Protein AF-A0A6L5WLQ7-F1 (afdb_monomer_lite)

Secondary structure (DSSP, 8-state):
---EEE--SS--EEEE-TT--EEEEE---TTS----EEEE-SS--GGGEEEEEETTEEEEEETTSS-EEEETTTTSSS---SEEE-TTS-EEEHHHHHHHHHHHHS---EEE--TT--EE-TTS--SEEE--TTS--EEE--BS--EEE--SS--EEE--BS---

Radius of gyration: 18.04 Å; chains: 1; bounding box: 44×26×52 Å

Foldseek 3Di:
DAEEAEPDDAAEEAEDEPLPFHYEYEYDYPPLPHAYEYEYQYQDFPQQWAWADDPQWIWIAGPVRGYIYIYPNCNDPHPRHQWYAYNVGDIQGSVNSVLRNVQRVDPADADEDDQVAQEEDPDRHHQEYAYHQPHAHEYELAEEEHEYHYHPDNYHYHDHGYNYD

Sequence (165 aa):
GNDILQGNLGSDTYKFDDNFGKDTIIETNPNNNDKNIIKFTNNTKLSDLTFTQTNSDLIINHKNYQNTITIKDFYTNENKISYLEFSDGSKLNNTDLKDLAFMQNNKSILHYANSNEPNLNENLKSTFFMADIDTPSNISGAMLNDSLIGSDKNDSIWGGYGNDI

Structure (mmCIF, N/CA/C/O backbone):
data_AF-A0A6L5WLQ7-F1
#
_entry.id   AF-A0A6L5WLQ7-F1
#
loop_
_atom_site.group_PDB
_atom_site.id
_atom_site.type_symbol
_atom_site.label_atom_id
_atom_site.label_alt_id
_atom_site.label_comp_id
_atom_site.label_asym_id
_atom_site.label_entity_id
_atom_site.label_seq_id
_atom_site.pdbx_PDB_ins_code
_atom_site.Cartn_x
_atom_site.Cartn_y
_atom_site.Cartn_z
_atom_site.occupancy
_atom_site.B_iso_or_equiv
_atom_site.auth_seq_id
_atom_site.auth_comp_id
_atom_site.auth_asym_id
_atom_site.auth_atom_id
_atom_site.pdbx_PDB_model_num
ATOM 1 N N . GLY A 1 1 ? -18.780 7.653 9.164 1.00 88.38 1 GLY A N 1
ATOM 2 C CA . GLY A 1 1 ? -19.101 8.944 9.791 1.00 88.38 1 GLY A CA 1
ATOM 3 C C . GLY A 1 1 ? -17.817 9.721 9.810 1.00 88.38 1 GLY A C 1
ATOM 4 O O . GLY A 1 1 ? -17.208 9.812 8.767 1.00 88.38 1 GLY A O 1
ATOM 5 N N . ASN A 1 2 ? -17.390 10.269 10.941 1.00 96.25 2 ASN A N 1
ATOM 6 C CA . ASN A 1 2 ? -15.960 10.479 11.178 1.00 96.25 2 ASN A CA 1
ATOM 7 C C . ASN A 1 2 ? -15.689 9.761 12.493 1.00 96.25 2 ASN A C 1
ATOM 9 O O . ASN A 1 2 ? -16.092 10.256 13.550 1.00 96.25 2 ASN A O 1
ATOM 13 N N . ASP A 1 3 ? -15.109 8.576 12.413 1.00 97.62 3 ASP A N 1
ATOM 14 C CA . ASP A 1 3 ? -15.137 7.602 13.494 1.00 97.62 3 ASP A CA 1
ATOM 15 C C . ASP A 1 3 ? -13.726 7.302 14.024 1.00 97.62 3 ASP A C 1
ATOM 17 O O . ASP A 1 3 ? -12.721 7.420 13.320 1.00 97.62 3 ASP A O 1
ATOM 21 N N . ILE A 1 4 ? -13.637 6.912 15.299 1.00 97.38 4 ILE A N 1
ATOM 22 C CA . ILE A 1 4 ? -12.408 6.374 15.898 1.00 97.38 4 ILE A CA 1
ATOM 23 C C . ILE A 1 4 ? -12.617 4.876 16.092 1.00 97.38 4 ILE A C 1
ATOM 25 O O . ILE A 1 4 ? -13.515 4.461 16.824 1.00 97.38 4 ILE A O 1
ATOM 29 N N . LEU A 1 5 ? -11.783 4.071 15.441 1.00 96.75 5 LEU A N 1
ATOM 30 C CA . LEU A 1 5 ? -11.842 2.616 15.449 1.00 96.75 5 LEU A CA 1
ATOM 31 C C . LEU A 1 5 ? -10.663 2.074 16.266 1.00 96.75 5 LEU A C 1
ATOM 33 O O . LEU A 1 5 ? -9.505 2.324 15.934 1.00 96.75 5 LEU A O 1
ATOM 37 N N . GLN A 1 6 ? -10.962 1.349 17.344 1.00 94.31 6 GLN A N 1
ATOM 38 C CA . GLN A 1 6 ? -9.977 0.749 18.249 1.00 94.31 6 GLN A CA 1
ATOM 39 C C . GLN A 1 6 ? -10.129 -0.774 18.243 1.00 94.31 6 GLN A C 1
ATOM 41 O O . GLN A 1 6 ? -11.149 -1.272 18.721 1.00 94.31 6 GLN A O 1
ATOM 46 N N . GLY A 1 7 ? -9.136 -1.492 17.712 1.00 85.50 7 GLY A N 1
ATOM 47 C CA . GLY A 1 7 ? -9.131 -2.963 17.635 1.00 85.50 7 GLY A CA 1
ATOM 48 C C . GLY A 1 7 ? -8.958 -3.630 18.997 1.00 85.50 7 GLY A C 1
ATOM 49 O O . GLY A 1 7 ? -9.714 -4.519 19.379 1.00 85.50 7 GLY A O 1
ATOM 50 N N . ASN A 1 8 ? -8.100 -3.046 19.836 1.00 85.25 8 ASN A N 1
ATOM 51 C CA . ASN A 1 8 ? -7.702 -3.579 21.139 1.00 85.25 8 ASN A CA 1
ATOM 52 C C . ASN A 1 8 ? -6.845 -4.844 20.997 1.00 85.25 8 ASN A C 1
ATOM 54 O O . ASN A 1 8 ? -5.753 -4.764 20.456 1.00 85.25 8 ASN A O 1
ATOM 58 N N . LEU A 1 9 ? -7.253 -5.967 21.594 1.00 86.81 9 LEU A N 1
ATOM 59 C CA . LEU A 1 9 ? -6.477 -7.206 21.590 1.00 86.81 9 LEU A CA 1
ATOM 60 C C . LEU A 1 9 ? -7.079 -8.196 20.602 1.00 86.81 9 LEU A C 1
ATOM 62 O O . LEU A 1 9 ? -8.288 -8.433 20.630 1.00 86.81 9 LEU A O 1
ATOM 66 N N . GLY A 1 10 ? -6.214 -8.894 19.872 1.00 89.00 10 GLY A N 1
ATOM 67 C CA . GLY A 1 10 ? -6.619 -9.913 18.918 1.00 89.00 10 GLY A CA 1
ATOM 68 C C . GLY A 1 10 ? -6.555 -9.412 17.483 1.00 89.00 10 GLY A C 1
ATOM 69 O O . GLY A 1 10 ? -6.015 -8.357 17.188 1.00 89.00 10 GLY A O 1
ATOM 70 N N . SER A 1 11 ? -7.043 -10.248 16.568 1.00 93.06 11 SER A N 1
ATOM 71 C CA . SER A 1 11 ? -7.023 -9.957 15.135 1.00 93.06 11 SER A CA 1
ATOM 72 C C . SER A 1 11 ? -8.308 -9.258 14.711 1.00 93.06 11 SER A C 1
ATOM 74 O O . SER A 1 11 ? -9.382 -9.862 14.764 1.00 93.06 11 SER A O 1
ATOM 76 N N . ASP A 1 12 ? -8.181 -8.029 14.226 1.00 94.69 12 ASP A N 1
ATOM 77 C CA . ASP A 1 12 ? -9.310 -7.167 13.892 1.00 94.69 12 ASP A CA 1
ATOM 78 C C . ASP A 1 12 ? -9.523 -6.984 12.386 1.00 94.69 12 ASP A C 1
ATOM 80 O O . ASP A 1 12 ? -8.624 -7.128 11.557 1.00 94.69 12 ASP A O 1
ATOM 84 N N . THR A 1 13 ? -10.761 -6.666 12.004 1.00 96.50 13 THR A N 1
ATOM 85 C CA . THR A 1 13 ? -11.135 -6.363 10.616 1.00 96.50 13 THR A CA 1
ATOM 86 C C . THR A 1 13 ? -11.876 -5.036 10.547 1.00 96.50 13 THR A C 1
ATOM 88 O O . THR A 1 13 ? -13.043 -4.943 10.929 1.00 96.50 13 THR A O 1
ATOM 91 N 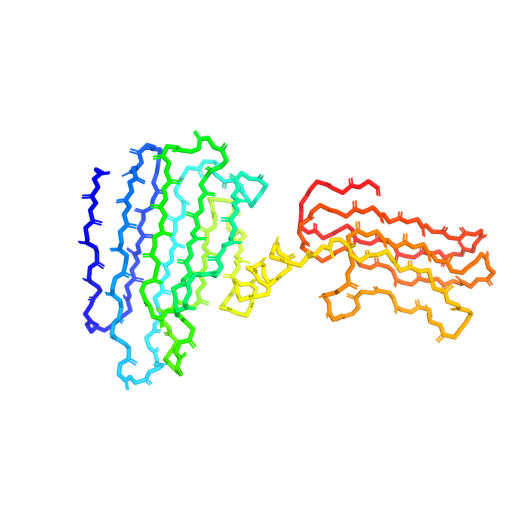N . TYR A 1 14 ? -11.217 -4.033 9.977 1.00 97.12 14 TYR A N 1
ATOM 92 C CA . TYR A 1 14 ? -11.759 -2.702 9.736 1.00 97.12 14 TYR A CA 1
ATOM 93 C C . TYR A 1 14 ? -12.372 -2.652 8.338 1.00 97.12 14 TYR A C 1
ATOM 95 O O . TYR A 1 14 ? -11.654 -2.720 7.339 1.00 97.12 14 TYR A O 1
ATOM 103 N N . LYS A 1 15 ? -13.703 -2.589 8.253 1.00 97.06 15 LYS A N 1
ATOM 104 C CA . LYS A 1 15 ? -14.426 -2.603 6.974 1.00 97.06 15 LYS A CA 1
ATOM 105 C C . LYS A 1 15 ? -14.802 -1.192 6.553 1.00 97.06 15 LYS A C 1
ATOM 107 O O . LYS A 1 15 ? -15.407 -0.469 7.337 1.00 97.06 15 LYS A O 1
ATOM 112 N N . PHE A 1 16 ? -14.508 -0.861 5.304 1.00 96.56 16 PHE A N 1
ATOM 113 C CA . PHE A 1 16 ? -14.841 0.416 4.691 1.00 96.56 16 PHE A CA 1
ATOM 114 C C . PHE A 1 16 ? -15.652 0.185 3.416 1.00 96.56 16 PHE A C 1
ATOM 116 O O . PHE A 1 16 ? -15.307 -0.654 2.582 1.00 96.56 16 PHE A O 1
ATOM 123 N N . ASP A 1 17 ? -16.733 0.944 3.290 1.00 92.06 17 ASP A N 1
ATOM 124 C CA . ASP A 1 17 ? -17.650 0.944 2.149 1.00 92.06 17 ASP A CA 1
ATOM 125 C C . ASP A 1 17 ? -17.803 2.386 1.635 1.00 92.06 17 ASP A C 1
ATOM 127 O O . ASP A 1 17 ? -17.054 3.269 2.037 1.00 92.06 17 ASP A O 1
ATOM 131 N N . ASP A 1 18 ? -18.752 2.678 0.760 1.00 89.25 18 ASP A N 1
ATOM 132 C CA . ASP A 1 18 ? -18.929 4.027 0.230 1.00 89.25 18 ASP A CA 1
ATOM 133 C C . ASP A 1 18 ? -19.199 5.078 1.323 1.00 89.25 18 ASP A C 1
ATOM 135 O O . ASP A 1 18 ? -19.957 4.866 2.269 1.00 89.25 18 ASP A O 1
ATOM 139 N N . ASN A 1 19 ? -18.619 6.269 1.136 1.00 90.06 19 ASN A N 1
ATOM 140 C CA . ASN A 1 19 ? -18.861 7.460 1.963 1.00 90.06 19 ASN A CA 1
ATOM 141 C C . ASN A 1 19 ? -18.616 7.257 3.470 1.00 90.06 19 ASN A C 1
ATOM 143 O O . ASN A 1 19 ? -19.325 7.830 4.302 1.00 90.06 19 ASN A O 1
ATOM 147 N N . PHE A 1 20 ? -17.604 6.460 3.827 1.00 93.12 20 PHE A N 1
ATOM 148 C CA . PHE A 1 20 ? -17.241 6.228 5.224 1.00 93.12 20 PHE A CA 1
ATOM 149 C C . PHE A 1 20 ? -16.759 7.492 5.947 1.00 93.12 20 PHE A C 1
ATOM 151 O O . PHE A 1 20 ? -16.889 7.551 7.161 1.00 93.12 20 PHE A O 1
ATOM 158 N N . GLY A 1 21 ? -16.316 8.524 5.223 1.00 95.50 21 GLY A N 1
ATOM 159 C CA . GLY A 1 21 ? -15.859 9.794 5.783 1.00 95.50 21 GLY A CA 1
ATOM 160 C C . GLY A 1 21 ? -14.422 9.728 6.298 1.00 95.50 21 GLY A C 1
ATOM 161 O O . GLY A 1 21 ? -13.557 9.146 5.644 1.00 95.50 21 GLY A O 1
ATOM 162 N N . LYS A 1 22 ? -14.115 10.409 7.405 1.00 96.88 22 LYS A N 1
ATOM 163 C CA . LYS A 1 22 ? -12.736 10.571 7.899 1.00 96.88 22 LYS A CA 1
ATOM 164 C C . LYS A 1 22 ? -12.537 9.812 9.197 1.00 96.88 22 LYS A C 1
ATOM 166 O O . LYS A 1 22 ? -12.792 10.347 10.277 1.00 96.88 22 LYS A O 1
ATOM 171 N N . ASP A 1 23 ? -12.017 8.605 9.067 1.00 98.06 23 ASP A N 1
ATOM 172 C CA . ASP A 1 23 ? -11.904 7.662 10.166 1.00 98.06 23 ASP A CA 1
ATOM 173 C C . ASP A 1 23 ? -10.451 7.511 10.623 1.00 98.06 23 ASP A C 1
ATOM 175 O O . ASP A 1 23 ? -9.496 7.653 9.851 1.00 98.06 23 ASP A O 1
ATOM 179 N N . THR A 1 24 ? -10.274 7.231 11.911 1.00 98.25 24 THR A N 1
ATOM 180 C CA . THR A 1 24 ? -8.969 7.014 12.541 1.00 98.25 24 THR A CA 1
ATOM 181 C C . THR A 1 24 ? -8.919 5.630 13.168 1.00 98.25 24 THR A C 1
ATOM 183 O O . THR A 1 24 ? -9.693 5.334 14.072 1.00 98.25 24 THR A O 1
ATOM 186 N N . ILE A 1 25 ? -7.978 4.803 12.726 1.00 97.56 25 ILE A N 1
ATOM 187 C CA . ILE A 1 25 ? -7.661 3.509 13.324 1.00 97.56 25 ILE A CA 1
ATOM 188 C C . ILE A 1 25 ? -6.551 3.708 14.356 1.00 97.56 25 ILE A C 1
ATOM 190 O O . ILE A 1 25 ? -5.477 4.233 14.044 1.00 97.56 25 ILE A O 1
ATOM 194 N N . ILE A 1 26 ? -6.808 3.260 15.581 1.00 94.75 26 ILE A N 1
ATOM 195 C CA . ILE A 1 26 ? -5.828 3.180 16.661 1.00 94.75 26 ILE A CA 1
ATOM 196 C C . ILE A 1 26 ? -5.667 1.708 17.001 1.00 94.75 26 ILE A C 1
ATOM 198 O O . ILE A 1 26 ? -6.552 1.106 17.607 1.00 94.75 26 ILE A O 1
ATOM 202 N N . GLU A 1 27 ? -4.525 1.153 16.613 1.00 91.69 27 GLU A N 1
ATOM 203 C CA . GLU A 1 27 ? -4.221 -0.247 16.861 1.00 91.69 27 GLU A CA 1
ATOM 204 C C . GLU A 1 27 ? -3.144 -0.408 17.932 1.00 91.69 27 GLU A C 1
ATOM 206 O O . GLU A 1 27 ? -2.129 0.300 17.937 1.00 91.69 27 GLU A O 1
ATOM 211 N N . THR A 1 28 ? -3.344 -1.376 18.819 1.00 82.06 28 THR A N 1
ATOM 212 C CA . THR A 1 28 ? -2.389 -1.773 19.852 1.00 82.06 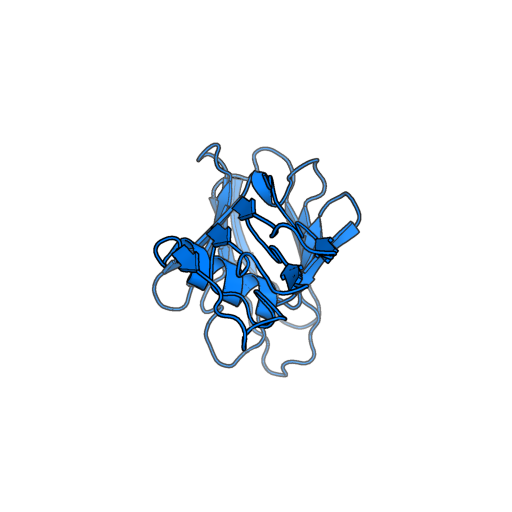28 THR A CA 1
ATOM 213 C C . THR A 1 28 ? -2.049 -3.236 19.643 1.00 82.06 28 THR A C 1
ATOM 215 O O . THR A 1 28 ? -2.819 -4.102 20.031 1.00 82.06 28 THR A O 1
ATOM 218 N N . ASN A 1 29 ? -0.888 -3.526 19.053 1.00 72.19 29 ASN A N 1
ATOM 219 C CA . ASN A 1 29 ? -0.476 -4.905 18.800 1.00 72.19 29 ASN A CA 1
ATOM 220 C C . ASN A 1 29 ? 0.721 -5.255 19.694 1.00 72.19 29 ASN A C 1
ATOM 222 O O . ASN A 1 29 ? 1.864 -5.208 19.235 1.00 72.19 29 ASN A O 1
ATOM 226 N N . PRO A 1 30 ? 0.498 -5.596 20.979 1.00 63.97 30 PRO A N 1
ATOM 227 C CA . PRO A 1 30 ? 1.589 -5.797 21.931 1.00 63.97 30 PRO A CA 1
ATOM 228 C C . PRO A 1 30 ? 2.503 -6.977 21.570 1.00 63.97 30 PRO A C 1
ATOM 230 O O . PRO A 1 30 ? 3.639 -7.027 22.037 1.00 63.97 30 PRO A O 1
ATOM 233 N N . ASN A 1 31 ? 2.032 -7.922 20.744 1.00 70.62 31 ASN A N 1
ATOM 234 C CA . ASN A 1 31 ? 2.708 -9.202 20.520 1.00 70.62 31 ASN A CA 1
ATOM 235 C C . ASN A 1 31 ? 3.093 -9.467 19.052 1.00 70.62 31 ASN A C 1
ATOM 237 O O . ASN A 1 31 ? 3.646 -10.528 18.774 1.00 70.62 31 ASN A O 1
ATOM 241 N N . ASN A 1 32 ? 2.793 -8.556 18.114 1.00 73.69 32 ASN A N 1
ATOM 242 C CA . ASN A 1 32 ? 3.048 -8.678 16.665 1.00 73.69 32 ASN A CA 1
ATOM 243 C C . ASN A 1 32 ? 2.485 -9.945 15.976 1.00 73.69 32 ASN A C 1
ATOM 245 O O . ASN A 1 32 ? 2.796 -10.201 14.813 1.00 73.69 32 ASN A O 1
ATOM 249 N N . ASN A 1 33 ? 1.647 -10.725 16.663 1.00 81.94 33 ASN A N 1
ATOM 250 C CA . ASN A 1 33 ? 1.057 -11.964 16.143 1.00 81.94 33 ASN A CA 1
ATOM 251 C C . ASN A 1 33 ? -0.361 -11.761 15.595 1.00 81.94 33 ASN A C 1
ATOM 253 O O . ASN A 1 33 ? -0.862 -12.618 14.862 1.00 81.94 33 ASN A O 1
ATOM 257 N N . ASP A 1 34 ? -1.001 -10.648 15.952 1.00 88.69 34 ASP A N 1
ATOM 258 C CA . ASP A 1 34 ? -2.364 -10.345 15.540 1.00 88.69 34 ASP A CA 1
ATOM 259 C C . ASP A 1 34 ? -2.434 -9.952 14.061 1.00 88.69 34 ASP A C 1
ATOM 261 O O . ASP A 1 34 ? -1.591 -9.217 13.536 1.00 88.69 34 ASP A O 1
ATOM 265 N N . LYS A 1 35 ? -3.457 -10.473 13.376 1.00 91.88 35 LYS A N 1
ATOM 266 C CA . LYS A 1 35 ? -3.724 -10.236 11.958 1.00 91.88 35 LYS A CA 1
ATOM 267 C C . LYS A 1 35 ? -4.811 -9.188 11.785 1.00 91.88 35 LYS A C 1
ATOM 269 O O . LYS A 1 35 ? -5.965 -9.522 11.531 1.00 91.88 35 LYS A O 1
ATOM 274 N N . ASN A 1 36 ? -4.405 -7.930 11.863 1.00 94.31 36 ASN A N 1
ATOM 275 C CA . ASN A 1 36 ? -5.302 -6.795 11.675 1.00 94.31 36 ASN A CA 1
ATOM 276 C C . ASN A 1 36 ? -5.393 -6.427 10.198 1.00 94.31 36 ASN A C 1
ATOM 278 O O . ASN A 1 36 ? -4.362 -6.285 9.530 1.00 94.31 36 ASN A O 1
ATOM 282 N N . ILE A 1 37 ? -6.611 -6.292 9.679 1.00 96.56 37 ILE A N 1
ATOM 283 C CA . ILE A 1 37 ? -6.850 -6.086 8.248 1.00 96.56 37 ILE A CA 1
ATOM 284 C C . ILE A 1 37 ? -7.762 -4.891 7.999 1.00 96.56 37 ILE A C 1
ATOM 286 O O . ILE A 1 37 ? -8.753 -4.684 8.700 1.00 96.56 37 ILE A O 1
ATOM 290 N N . ILE A 1 38 ? -7.448 -4.134 6.954 1.00 98.00 38 ILE A N 1
ATOM 291 C CA . ILE A 1 38 ? -8.358 -3.145 6.370 1.00 98.00 38 ILE A CA 1
ATOM 292 C C . ILE A 1 38 ? -9.026 -3.807 5.172 1.00 98.00 38 ILE A C 1
ATOM 294 O O . ILE A 1 38 ? -8.344 -4.409 4.347 1.00 98.00 38 ILE A O 1
ATOM 298 N N . LYS A 1 39 ? -10.349 -3.715 5.063 1.00 98.12 39 LYS A N 1
ATOM 299 C CA . LYS A 1 39 ? -11.109 -4.348 3.986 1.00 98.12 39 LYS A CA 1
ATOM 300 C C . LYS A 1 39 ? -12.040 -3.355 3.310 1.00 98.12 39 LYS A C 1
ATOM 302 O O . LYS A 1 39 ? -12.978 -2.876 3.944 1.00 98.12 39 LYS A O 1
ATOM 307 N N . PHE A 1 40 ? -11.829 -3.122 2.019 1.00 97.69 40 PHE A N 1
ATOM 308 C CA . PHE A 1 40 ? -12.806 -2.436 1.179 1.00 97.69 40 PHE A CA 1
ATOM 309 C C . PHE A 1 40 ? -13.851 -3.433 0.677 1.00 97.69 40 PHE A C 1
ATOM 311 O O . PHE A 1 40 ? -13.511 -4.457 0.084 1.00 97.69 40 PHE A O 1
ATOM 318 N N . THR A 1 41 ? -15.129 -3.160 0.944 1.00 93.94 41 THR A N 1
ATOM 319 C CA . THR A 1 41 ? -16.255 -3.997 0.482 1.00 93.94 41 THR A CA 1
ATOM 320 C C . THR A 1 41 ? -16.892 -3.491 -0.808 1.00 93.94 41 THR A C 1
ATOM 322 O O . THR A 1 41 ? -17.593 -4.252 -1.472 1.00 93.94 41 THR A O 1
ATOM 325 N N . ASN A 1 42 ? -16.610 -2.245 -1.185 1.00 91.19 42 ASN A N 1
ATOM 326 C CA . ASN A 1 42 ? -17.039 -1.612 -2.429 1.00 91.19 42 ASN A CA 1
ATOM 327 C C . ASN A 1 42 ? -16.016 -1.810 -3.564 1.00 91.19 42 ASN A C 1
ATOM 329 O O . ASN A 1 42 ? -14.977 -2.447 -3.400 1.00 91.19 42 ASN A O 1
ATOM 333 N N . ASN A 1 43 ? -16.277 -1.209 -4.725 1.00 90.88 43 ASN A N 1
ATOM 334 C CA . ASN A 1 43 ? -15.382 -1.248 -5.888 1.00 90.88 43 ASN A CA 1
ATOM 335 C C . ASN A 1 43 ? -14.196 -0.261 -5.801 1.00 90.88 43 ASN A C 1
ATOM 337 O O . ASN A 1 43 ? -13.696 0.158 -6.845 1.00 90.88 43 ASN A O 1
ATOM 341 N N . THR A 1 44 ? -13.743 0.121 -4.599 1.00 92.69 44 THR A N 1
ATOM 342 C CA . THR A 1 44 ? -12.516 0.924 -4.444 1.00 92.69 44 THR A CA 1
ATOM 343 C C . THR A 1 44 ? -11.335 0.147 -5.011 1.00 92.69 44 THR A C 1
ATOM 345 O O . THR A 1 44 ? -11.105 -0.998 -4.623 1.00 92.69 44 THR A O 1
ATOM 348 N N . LYS A 1 45 ? -10.565 0.772 -5.900 1.00 91.12 45 LYS A N 1
ATOM 349 C CA . LYS A 1 45 ? -9.330 0.218 -6.461 1.00 91.12 45 LYS A CA 1
ATOM 350 C C . LYS A 1 45 ? -8.117 0.937 -5.892 1.00 91.12 45 LYS A C 1
ATOM 352 O O . LYS A 1 45 ? -8.213 2.078 -5.444 1.00 91.12 45 LYS A O 1
ATOM 357 N N . LEU A 1 46 ? -6.939 0.322 -6.007 1.00 88.38 46 LEU A N 1
ATOM 358 C CA . LEU A 1 46 ? -5.676 0.993 -5.676 1.00 88.38 46 LEU A CA 1
ATOM 359 C C . LEU A 1 46 ? -5.533 2.337 -6.413 1.00 88.38 46 LEU A C 1
ATOM 361 O O . LEU A 1 46 ? -5.105 3.325 -5.821 1.00 88.38 46 LEU A O 1
ATOM 365 N N . SER A 1 47 ? -5.959 2.396 -7.679 1.00 86.38 47 SER A N 1
ATOM 366 C CA . SER A 1 47 ? -5.928 3.611 -8.500 1.00 86.38 47 SER A CA 1
ATOM 367 C C . SER A 1 47 ? -6.772 4.762 -7.948 1.00 86.38 47 SER A C 1
ATOM 369 O O . SER A 1 47 ? -6.545 5.909 -8.338 1.00 86.38 47 SER A O 1
ATOM 371 N N . ASP A 1 48 ? -7.726 4.488 -7.059 1.00 91.06 48 ASP A N 1
ATOM 372 C CA . ASP A 1 48 ? -8.610 5.485 -6.451 1.00 91.06 48 ASP A CA 1
ATOM 373 C C . ASP A 1 48 ? -8.026 6.071 -5.162 1.00 91.06 48 ASP A C 1
ATOM 375 O O . ASP A 1 48 ? -8.564 7.042 -4.623 1.00 91.06 48 ASP A O 1
ATOM 379 N N . LEU A 1 49 ? -6.914 5.507 -4.683 1.00 92.56 49 LEU A N 1
ATOM 380 C CA . LEU A 1 49 ? -6.308 5.827 -3.401 1.00 92.56 49 LEU A CA 1
ATOM 381 C C . LEU A 1 49 ? -4.978 6.568 -3.557 1.00 92.56 49 LEU A C 1
ATOM 383 O O . LEU A 1 49 ? -4.244 6.418 -4.537 1.00 92.56 49 LEU A O 1
ATOM 387 N N . THR A 1 50 ? -4.659 7.366 -2.547 1.00 90.69 50 THR A N 1
ATOM 388 C CA . THR A 1 50 ? -3.323 7.901 -2.292 1.00 90.69 50 THR A CA 1
ATOM 389 C C . THR A 1 50 ? -2.896 7.541 -0.875 1.00 90.69 50 THR A C 1
ATOM 391 O O . THR A 1 50 ? -3.719 7.442 0.034 1.00 90.69 50 THR A O 1
ATOM 394 N N . PHE A 1 51 ? -1.599 7.330 -0.697 1.00 92.75 51 PHE A N 1
ATOM 395 C CA . PHE A 1 51 ? -0.961 6.907 0.537 1.00 92.75 51 PHE A CA 1
ATOM 396 C C . PHE A 1 51 ? 0.067 7.964 0.908 1.00 92.75 51 PHE A C 1
ATOM 398 O O . PHE A 1 51 ? 0.913 8.344 0.101 1.00 92.75 51 PHE A O 1
ATOM 405 N N . THR A 1 52 ? -0.008 8.471 2.128 1.00 92.25 52 THR A N 1
ATOM 406 C CA . THR A 1 52 ? 0.880 9.533 2.591 1.00 92.25 52 THR A CA 1
ATOM 407 C C . THR A 1 52 ? 1.334 9.224 4.000 1.00 92.25 52 THR A C 1
ATOM 409 O O . THR A 1 52 ? 0.521 8.998 4.893 1.00 92.25 52 THR A O 1
ATOM 412 N N . GLN A 1 53 ? 2.645 9.246 4.214 1.00 93.38 53 GLN A N 1
ATOM 413 C CA . GLN A 1 53 ? 3.194 9.264 5.560 1.00 93.38 53 GLN A CA 1
ATOM 414 C C . GLN A 1 53 ? 3.155 10.693 6.104 1.00 93.38 53 GLN A C 1
ATOM 416 O O . GLN A 1 53 ? 3.680 11.611 5.477 1.00 93.38 53 GLN A O 1
ATOM 421 N N . THR A 1 54 ? 2.565 10.878 7.283 1.00 93.69 54 THR A N 1
ATOM 422 C CA . THR A 1 54 ? 2.635 12.132 8.045 1.00 93.69 54 THR A CA 1
ATOM 423 C C . THR A 1 54 ? 3.074 11.806 9.464 1.00 93.69 54 THR A C 1
ATOM 425 O O . THR A 1 54 ? 2.355 11.137 10.198 1.00 93.69 54 THR A O 1
ATOM 428 N N . ASN A 1 55 ? 4.258 12.273 9.867 1.00 93.62 55 ASN A N 1
ATOM 429 C CA . ASN A 1 55 ? 4.900 11.849 11.117 1.00 93.62 55 ASN A CA 1
ATOM 430 C C . ASN A 1 55 ? 5.023 10.306 11.187 1.00 93.62 55 ASN A C 1
ATOM 432 O O . ASN A 1 55 ? 5.596 9.689 10.286 1.00 93.62 55 ASN A O 1
ATOM 436 N N . SER A 1 56 ? 4.493 9.686 12.245 1.00 94.31 56 SER A N 1
ATOM 437 C CA . SER A 1 56 ? 4.411 8.233 12.438 1.00 94.31 56 SER A CA 1
ATOM 438 C C . SER A 1 56 ? 3.142 7.601 11.852 1.00 94.31 56 SER A C 1
ATOM 440 O O . SER A 1 56 ? 2.986 6.383 11.944 1.00 94.31 56 SER A O 1
ATOM 442 N N . ASP A 1 57 ? 2.255 8.385 11.236 1.00 96.38 57 ASP A N 1
ATOM 443 C CA . ASP A 1 57 ? 0.949 7.928 10.762 1.00 96.38 57 ASP A CA 1
ATOM 444 C C . ASP A 1 57 ? 0.973 7.598 9.267 1.00 96.38 57 ASP A C 1
ATOM 446 O O . ASP A 1 57 ? 1.643 8.267 8.470 1.00 96.38 57 ASP A O 1
ATOM 450 N N . LEU A 1 58 ? 0.188 6.591 8.879 1.00 96.69 58 LEU A N 1
ATOM 451 C CA . LEU A 1 58 ? -0.165 6.339 7.484 1.00 96.69 58 LEU A CA 1
ATOM 452 C C . LEU A 1 58 ? -1.558 6.907 7.217 1.00 96.69 58 LEU A C 1
ATOM 454 O O . LEU A 1 58 ? -2.518 6.557 7.900 1.00 96.69 58 LEU A O 1
ATOM 458 N N . ILE A 1 59 ? -1.666 7.759 6.205 1.00 97.00 59 ILE A N 1
ATOM 459 C CA . ILE A 1 59 ? -2.926 8.342 5.752 1.00 97.00 59 ILE A CA 1
ATOM 460 C C . ILE A 1 59 ? -3.255 7.762 4.379 1.00 97.00 59 ILE A C 1
ATOM 462 O O . ILE A 1 59 ? -2.475 7.910 3.439 1.00 97.00 59 ILE A O 1
ATOM 466 N N . ILE A 1 60 ? -4.419 7.127 4.267 1.00 96.56 60 ILE A N 1
ATOM 467 C CA . ILE A 1 60 ? -4.979 6.618 3.015 1.00 96.56 60 ILE A CA 1
ATOM 468 C C . ILE A 1 60 ? -6.138 7.533 2.632 1.00 96.56 60 ILE A C 1
ATOM 470 O O . ILE A 1 60 ? -7.150 7.578 3.331 1.00 96.56 60 ILE A O 1
ATOM 474 N N . ASN A 1 61 ? -6.001 8.279 1.541 1.00 95.31 61 ASN A N 1
ATOM 475 C CA . ASN A 1 61 ? -7.062 9.145 1.038 1.00 95.31 61 ASN A CA 1
ATOM 476 C C . ASN A 1 61 ? -7.678 8.547 -0.213 1.00 95.31 61 ASN A C 1
ATOM 478 O O . ASN A 1 61 ? -6.972 8.081 -1.102 1.00 95.31 61 ASN A O 1
ATOM 482 N N . HIS A 1 62 ? -8.993 8.654 -0.331 1.00 94.75 62 HIS A N 1
ATOM 483 C CA . HIS A 1 62 ? -9.634 8.496 -1.622 1.00 94.75 62 HIS A CA 1
ATOM 484 C C . HIS A 1 62 ? -9.438 9.780 -2.439 1.00 94.75 62 HIS A C 1
ATOM 486 O O . HIS A 1 62 ? -9.607 10.891 -1.933 1.00 94.75 62 HIS A O 1
ATOM 492 N N . LYS A 1 63 ? -9.156 9.652 -3.738 1.00 90.31 63 LYS A N 1
ATOM 493 C CA . LYS A 1 63 ? -8.967 10.784 -4.668 1.00 90.31 63 LYS A CA 1
ATOM 494 C C . LYS A 1 63 ? -10.197 11.687 -4.838 1.00 90.31 63 LYS A C 1
ATOM 496 O O . LYS A 1 63 ? -10.095 12.743 -5.450 1.00 90.31 63 LYS A O 1
ATOM 501 N N . ASN A 1 64 ? -11.352 11.296 -4.295 1.00 84.81 64 ASN A N 1
ATOM 502 C CA . ASN A 1 64 ? -12.553 12.130 -4.252 1.00 84.81 64 ASN A CA 1
ATOM 503 C C . ASN A 1 64 ? -12.540 13.124 -3.069 1.00 84.81 64 ASN A C 1
ATOM 505 O O . ASN A 1 64 ? -13.456 13.932 -2.952 1.00 84.81 64 ASN A O 1
ATOM 509 N N . TYR A 1 65 ? -11.519 13.063 -2.200 1.00 81.31 65 TYR A N 1
ATOM 510 C CA . TYR A 1 65 ? -11.308 13.901 -1.011 1.00 81.31 65 TYR A CA 1
ATOM 511 C C . TYR A 1 65 ? -12.409 13.835 0.061 1.00 81.31 65 TYR A C 1
ATOM 513 O O . TYR A 1 65 ? -12.400 14.625 1.009 1.00 81.31 65 TYR A O 1
ATOM 521 N N . GLN A 1 66 ? -13.350 12.900 -0.062 1.00 89.62 66 GLN A N 1
ATOM 522 C CA . GLN A 1 66 ? -14.441 12.716 0.897 1.00 89.62 66 GLN A CA 1
ATOM 523 C C . GLN A 1 66 ? -14.080 11.709 1.983 1.00 89.62 66 GLN A C 1
ATOM 525 O O . GLN A 1 66 ? -14.524 11.860 3.120 1.00 89.62 66 GLN A O 1
ATOM 530 N N . ASN A 1 67 ? -13.248 10.725 1.635 1.00 95.81 67 ASN A N 1
ATOM 531 C CA . ASN A 1 67 ? -12.943 9.596 2.496 1.00 95.81 67 ASN A CA 1
ATOM 532 C C . ASN A 1 67 ? -11.447 9.530 2.834 1.00 95.81 67 ASN A C 1
ATOM 534 O O . ASN A 1 67 ? -10.599 9.586 1.936 1.00 95.81 67 ASN A O 1
ATOM 538 N N . THR A 1 68 ? -11.132 9.377 4.119 1.00 97.19 68 THR A N 1
ATOM 539 C CA . THR A 1 68 ? -9.760 9.285 4.634 1.00 97.19 68 THR A CA 1
ATOM 540 C C . THR A 1 68 ? -9.690 8.259 5.755 1.00 97.19 68 THR A C 1
ATOM 542 O O . THR A 1 68 ? -10.482 8.317 6.689 1.00 97.19 68 THR A O 1
ATOM 545 N N . ILE A 1 69 ? -8.701 7.371 5.702 1.00 98.12 69 ILE A N 1
ATOM 546 C CA . ILE A 1 69 ? -8.347 6.468 6.799 1.00 98.12 69 ILE A CA 1
ATOM 547 C C . ILE A 1 69 ? -6.996 6.920 7.343 1.00 98.12 69 ILE A C 1
ATOM 549 O O . ILE A 1 69 ? -6.004 6.931 6.615 1.00 98.12 69 ILE A O 1
ATOM 553 N N . THR A 1 70 ? -6.947 7.285 8.619 1.00 98.00 70 THR A N 1
ATOM 554 C CA . THR A 1 70 ? -5.690 7.557 9.328 1.00 98.00 70 THR A CA 1
ATOM 555 C C . THR A 1 70 ? -5.351 6.372 10.213 1.00 98.00 70 THR A C 1
ATOM 557 O O . THR A 1 70 ? -6.112 6.051 11.117 1.00 98.00 70 THR A O 1
ATOM 560 N N . ILE A 1 71 ? -4.206 5.736 9.994 1.00 97.31 71 ILE A N 1
ATOM 561 C CA . ILE A 1 71 ? -3.697 4.670 10.858 1.00 97.31 71 ILE A CA 1
ATOM 562 C C . ILE A 1 71 ? -2.626 5.280 11.753 1.00 97.31 71 ILE A C 1
ATOM 564 O O . ILE A 1 71 ? -1.540 5.645 11.286 1.00 97.31 71 ILE A O 1
ATOM 568 N N . LYS A 1 72 ? -2.950 5.413 13.039 1.00 96.38 72 LYS A N 1
ATOM 569 C CA . LYS A 1 72 ? -2.062 6.029 14.024 1.00 96.38 72 LYS A CA 1
ATOM 570 C C . LYS A 1 72 ? -0.838 5.163 14.286 1.00 96.38 72 LYS A C 1
ATOM 572 O O . LYS A 1 72 ? -0.953 3.954 14.479 1.00 96.38 72 LYS A O 1
ATOM 577 N N . ASP A 1 73 ? 0.326 5.806 14.321 1.00 94.06 73 ASP A N 1
ATOM 578 C CA . ASP A 1 73 ? 1.603 5.197 14.701 1.00 94.06 73 ASP A CA 1
ATOM 579 C C . ASP A 1 73 ? 1.969 3.952 13.871 1.00 94.06 73 ASP A C 1
ATOM 581 O O . ASP A 1 73 ? 2.668 3.047 14.336 1.00 94.06 73 ASP A O 1
ATOM 585 N N . PHE A 1 74 ? 1.513 3.924 12.615 1.00 94.31 74 PHE A N 1
ATOM 586 C CA . PHE A 1 74 ? 1.750 2.850 11.651 1.00 94.31 74 PHE A CA 1
ATOM 587 C C . PHE A 1 74 ? 3.239 2.562 11.416 1.00 94.31 74 PHE A C 1
ATOM 589 O O . PHE A 1 74 ? 3.622 1.413 11.206 1.00 94.31 74 PHE A O 1
ATOM 596 N N . TYR A 1 75 ? 4.084 3.595 11.461 1.00 92.19 75 TYR A N 1
ATOM 597 C CA . TYR A 1 75 ? 5.525 3.486 11.200 1.00 92.19 75 TYR A CA 1
ATOM 598 C C . TYR A 1 75 ? 6.365 3.195 12.452 1.00 92.19 75 TYR A C 1
ATOM 600 O O . TYR A 1 75 ? 7.589 3.316 12.416 1.00 92.19 75 TYR A O 1
ATOM 608 N N . THR A 1 76 ? 5.736 2.830 13.569 1.00 89.50 76 THR A N 1
ATOM 609 C CA . THR A 1 76 ? 6.454 2.343 14.755 1.00 89.50 76 THR A CA 1
ATOM 610 C C . THR A 1 76 ? 6.900 0.884 14.577 1.00 89.50 76 THR A C 1
ATOM 612 O O . THR A 1 76 ? 6.617 0.249 13.563 1.00 89.50 76 THR A O 1
ATOM 615 N N . ASN A 1 77 ? 7.623 0.330 15.555 1.00 77.00 77 ASN A N 1
ATOM 616 C CA . ASN A 1 77 ? 8.136 -1.048 15.489 1.00 77.00 77 ASN A CA 1
ATOM 617 C C . ASN A 1 77 ? 7.040 -2.130 15.601 1.00 77.00 77 ASN A C 1
ATOM 619 O O . ASN A 1 77 ? 7.338 -3.321 15.508 1.00 77.00 77 ASN A O 1
ATOM 623 N N . GLU A 1 78 ? 5.789 -1.735 15.825 1.00 78.81 78 GLU A N 1
ATOM 624 C CA . GLU A 1 78 ? 4.648 -2.640 15.908 1.00 78.81 78 GLU A CA 1
ATOM 625 C C . GLU A 1 78 ? 4.024 -2.847 14.527 1.00 78.81 78 GLU A C 1
ATOM 627 O O . GLU A 1 78 ? 3.770 -1.896 13.784 1.00 78.81 78 GLU A O 1
ATOM 632 N N . ASN A 1 79 ? 3.711 -4.095 14.187 1.00 83.94 79 ASN A N 1
ATOM 633 C CA . ASN A 1 79 ? 2.965 -4.396 12.975 1.00 83.94 79 ASN A CA 1
ATOM 634 C C . ASN A 1 79 ? 1.473 -4.107 13.202 1.00 83.94 79 ASN A C 1
ATOM 636 O O . ASN A 1 79 ? 0.713 -4.974 13.633 1.00 83.94 79 ASN A O 1
ATOM 640 N N . LYS A 1 80 ? 1.067 -2.857 12.947 1.00 90.00 80 LYS A N 1
ATOM 641 C CA . LYS A 1 80 ? -0.305 -2.386 13.189 1.00 90.00 80 LYS A CA 1
ATOM 642 C C . LYS A 1 80 ? -1.322 -3.022 12.243 1.00 90.00 80 LYS A C 1
ATOM 644 O O . LYS A 1 80 ? -2.354 -3.487 12.700 1.00 90.00 80 LYS A O 1
ATOM 649 N N . ILE A 1 81 ? -1.029 -3.062 10.941 1.00 94.19 81 ILE A N 1
ATOM 650 C CA . ILE A 1 81 ? -1.916 -3.613 9.903 1.00 94.19 81 ILE A CA 1
ATOM 651 C C . ILE A 1 81 ? -1.138 -4.635 9.085 1.00 94.19 81 ILE A C 1
ATOM 653 O O . ILE A 1 81 ? -0.116 -4.306 8.486 1.00 94.19 81 ILE A O 1
ATOM 657 N N . SER A 1 82 ? -1.643 -5.865 9.031 1.00 93.94 82 SER A N 1
ATOM 658 C CA . SER A 1 82 ? -1.033 -6.963 8.279 1.00 93.94 82 SER A CA 1
ATOM 659 C C . SER A 1 82 ? -1.192 -6.787 6.773 1.00 93.94 82 SER A C 1
ATOM 661 O O . SER A 1 82 ? -0.227 -6.960 6.028 1.00 93.94 82 SER A O 1
ATOM 663 N N . TYR A 1 83 ? -2.407 -6.470 6.324 1.00 95.62 83 TYR A N 1
ATOM 664 C CA . TYR A 1 83 ? -2.692 -6.165 4.928 1.00 95.62 83 TYR A CA 1
ATOM 665 C C . TYR A 1 83 ? -3.988 -5.368 4.766 1.00 95.62 83 TYR A C 1
ATOM 667 O O . TYR A 1 83 ? -4.869 -5.370 5.630 1.00 95.62 83 TYR A O 1
ATOM 675 N N . LEU A 1 84 ? -4.097 -4.717 3.617 1.00 97.69 84 LEU A N 1
ATOM 676 C CA . LEU A 1 84 ? -5.312 -4.139 3.071 1.00 97.69 84 LEU A CA 1
ATOM 677 C C . LEU A 1 84 ? -5.838 -5.074 1.978 1.00 97.69 84 LEU A C 1
ATOM 679 O O . LEU A 1 84 ? -5.063 -5.524 1.140 1.00 97.69 84 LEU A O 1
ATOM 683 N N . GLU A 1 85 ? -7.129 -5.396 2.003 1.00 97.88 85 GLU A N 1
ATOM 684 C CA . GLU A 1 85 ? -7.805 -6.260 1.030 1.00 97.88 85 GLU A CA 1
ATOM 685 C C . GLU A 1 85 ? -8.881 -5.476 0.269 1.00 97.88 85 GLU A C 1
ATOM 687 O O . GLU A 1 85 ? -9.737 -4.824 0.877 1.00 97.88 85 GLU A O 1
ATOM 692 N N . PHE A 1 86 ? -8.843 -5.561 -1.059 1.00 96.69 86 PHE A N 1
ATOM 693 C CA . PHE A 1 86 ? -9.859 -5.006 -1.949 1.00 96.69 86 PHE A CA 1
ATOM 694 C C . PHE A 1 86 ? -10.987 -6.015 -2.213 1.00 96.69 86 PHE A C 1
ATOM 696 O O . PHE A 1 86 ? -10.866 -7.210 -1.930 1.00 96.69 86 PHE A O 1
ATOM 703 N N . SER A 1 87 ? -12.101 -5.546 -2.776 1.00 95.94 87 SER A N 1
ATOM 704 C CA . SER A 1 87 ? -13.278 -6.384 -3.053 1.00 95.94 87 SER A CA 1
ATOM 705 C C . SER A 1 87 ? -13.042 -7.464 -4.112 1.00 95.94 87 SER A C 1
ATOM 707 O O . SER A 1 87 ? -13.708 -8.498 -4.080 1.00 95.94 87 SER A O 1
ATOM 709 N N . ASP A 1 88 ? -12.068 -7.268 -5.004 1.00 92.25 88 ASP A N 1
ATOM 710 C CA . ASP A 1 88 ? -11.619 -8.266 -5.983 1.00 92.25 88 ASP A CA 1
ATOM 711 C C . ASP A 1 88 ? -10.678 -9.334 -5.387 1.00 92.25 88 ASP A C 1
ATOM 713 O O . ASP A 1 88 ? -10.288 -10.278 -6.074 1.00 92.25 88 ASP A O 1
ATOM 717 N N . GLY A 1 89 ? -10.335 -9.211 -4.099 1.00 93.62 89 GLY A N 1
ATOM 718 C CA . GLY A 1 89 ? -9.448 -10.117 -3.374 1.00 93.62 89 GLY A CA 1
ATOM 719 C C . GLY A 1 89 ? -7.959 -9.783 -3.487 1.00 93.62 89 GLY A C 1
ATOM 720 O O . GLY A 1 89 ? -7.152 -10.464 -2.846 1.00 93.62 89 GLY A O 1
ATOM 721 N N . SER A 1 90 ? -7.578 -8.754 -4.251 1.00 91.88 90 SER A N 1
ATOM 722 C CA . SER A 1 90 ? -6.203 -8.249 -4.274 1.00 91.88 90 SER A CA 1
ATOM 723 C C . SER A 1 90 ? -5.813 -7.658 -2.915 1.00 91.88 90 SER A C 1
ATOM 725 O O . SER A 1 90 ? -6.662 -7.204 -2.137 1.00 91.88 90 SER A O 1
ATOM 727 N N . LYS A 1 91 ? -4.518 -7.730 -2.585 1.00 94.88 91 LYS A N 1
ATOM 728 C CA . LYS A 1 91 ? -4.002 -7.375 -1.257 1.00 94.88 91 LYS A CA 1
ATOM 729 C C . LYS A 1 91 ? -2.742 -6.537 -1.346 1.00 94.88 91 LYS A C 1
ATOM 731 O O . LYS A 1 91 ? -1.868 -6.838 -2.150 1.00 94.88 91 LYS A O 1
ATOM 736 N N . LEU A 1 92 ? -2.643 -5.563 -0.447 1.00 92.56 92 LEU A N 1
ATOM 737 C CA . LEU A 1 92 ? -1.417 -4.829 -0.146 1.00 92.56 92 LEU A CA 1
ATOM 738 C C . LEU A 1 92 ? -0.962 -5.244 1.245 1.00 92.56 92 LEU A C 1
ATOM 740 O O . LEU A 1 92 ? -1.671 -5.011 2.225 1.00 92.56 92 LEU A O 1
ATOM 744 N N . ASN A 1 93 ? 0.187 -5.894 1.345 1.00 92.31 93 ASN A N 1
ATOM 745 C CA . ASN A 1 93 ? 0.767 -6.262 2.630 1.00 92.31 93 ASN A CA 1
ATOM 746 C C . ASN A 1 93 ? 1.362 -5.029 3.350 1.00 92.31 93 ASN A C 1
ATOM 748 O O . ASN A 1 93 ? 1.405 -3.924 2.813 1.00 92.31 93 ASN A O 1
ATOM 752 N N . ASN A 1 94 ? 1.817 -5.201 4.592 1.00 90.56 94 ASN A N 1
ATOM 753 C CA . ASN A 1 94 ? 2.397 -4.105 5.376 1.00 90.56 94 ASN A CA 1
ATOM 754 C C . ASN A 1 94 ? 3.580 -3.395 4.683 1.00 90.56 94 ASN A C 1
ATOM 756 O O . ASN A 1 94 ? 3.698 -2.175 4.789 1.00 90.56 94 ASN A O 1
ATOM 760 N N . THR A 1 95 ? 4.439 -4.144 3.989 1.00 86.62 95 THR A N 1
ATOM 761 C CA . THR A 1 95 ? 5.574 -3.601 3.230 1.00 86.62 95 THR A CA 1
ATOM 762 C C . THR A 1 95 ? 5.077 -2.768 2.055 1.00 86.62 95 THR A C 1
ATOM 764 O O . THR A 1 95 ? 5.462 -1.609 1.943 1.00 86.62 95 THR A O 1
ATOM 767 N N . ASP A 1 96 ? 4.124 -3.289 1.280 1.00 88.00 96 ASP A N 1
ATOM 768 C CA . ASP A 1 96 ? 3.500 -2.576 0.158 1.00 88.00 96 ASP A CA 1
ATOM 769 C C . ASP A 1 96 ? 2.933 -1.215 0.600 1.00 88.00 96 ASP A C 1
ATOM 771 O O . ASP A 1 96 ? 3.152 -0.191 -0.042 1.00 88.00 96 ASP A O 1
ATOM 775 N N . LEU A 1 97 ? 2.236 -1.180 1.742 1.00 90.50 97 LEU A N 1
ATOM 776 C CA . LEU A 1 97 ? 1.666 0.050 2.304 1.00 90.50 97 LEU A CA 1
ATOM 777 C C . LEU A 1 97 ? 2.740 1.084 2.686 1.00 90.50 97 LEU A C 1
ATOM 779 O O . LEU A 1 97 ? 2.524 2.285 2.504 1.00 90.50 97 LEU A O 1
ATOM 783 N N . LYS A 1 98 ? 3.889 0.633 3.209 1.00 86.88 98 LYS A N 1
ATOM 784 C CA . LYS A 1 98 ? 5.036 1.499 3.532 1.00 86.88 98 LYS A CA 1
ATOM 785 C C . LYS A 1 98 ? 5.684 2.043 2.262 1.00 86.88 98 LYS A C 1
ATOM 787 O O . LYS A 1 98 ? 5.956 3.243 2.182 1.00 86.88 98 LYS A O 1
ATOM 792 N N . ASP A 1 99 ? 5.878 1.186 1.267 1.00 81.75 99 ASP A N 1
ATOM 793 C CA . ASP A 1 99 ? 6.521 1.555 0.010 1.00 81.75 99 ASP A CA 1
ATOM 794 C C . ASP A 1 99 ? 5.650 2.515 -0.803 1.00 81.75 99 ASP A C 1
ATOM 796 O O . ASP A 1 99 ? 6.156 3.517 -1.302 1.00 81.75 99 ASP A O 1
ATOM 800 N N . LEU A 1 100 ? 4.332 2.301 -0.864 1.00 83.31 100 LEU A N 1
ATOM 801 C CA . LEU A 1 100 ? 3.394 3.199 -1.550 1.00 83.31 100 LEU A CA 1
ATOM 802 C C . LEU A 1 100 ? 3.455 4.629 -1.011 1.00 83.31 100 LEU A C 1
ATOM 804 O O . LEU A 1 100 ? 3.518 5.585 -1.786 1.00 83.31 100 LEU A O 1
ATOM 808 N N . ALA A 1 101 ? 3.460 4.789 0.312 1.00 84.06 101 ALA A N 1
ATOM 809 C CA . ALA A 1 101 ? 3.552 6.103 0.936 1.00 84.06 101 ALA A CA 1
ATOM 810 C C . ALA A 1 101 ? 4.924 6.757 0.719 1.00 84.06 101 ALA A C 1
ATOM 812 O O . ALA A 1 101 ? 5.003 7.970 0.515 1.00 84.06 101 ALA A O 1
ATOM 813 N N . PHE A 1 102 ? 6.004 5.968 0.738 1.00 78.56 102 PHE A N 1
ATOM 814 C CA . PHE A 1 102 ? 7.336 6.456 0.398 1.00 78.56 102 PHE A CA 1
ATOM 815 C C . PHE A 1 102 ? 7.392 6.911 -1.065 1.00 78.56 102 PHE A C 1
ATOM 817 O O . PHE A 1 102 ? 7.825 8.027 -1.341 1.00 78.56 102 PHE A O 1
ATOM 824 N N . MET A 1 103 ? 6.921 6.093 -2.004 1.00 72.50 103 MET A N 1
ATOM 825 C CA . MET A 1 103 ? 6.955 6.390 -3.435 1.00 72.50 103 MET A CA 1
ATOM 826 C C . MET A 1 103 ? 6.094 7.598 -3.797 1.00 72.50 103 MET A C 1
ATOM 828 O O . MET A 1 103 ? 6.562 8.449 -4.537 1.00 72.50 103 MET A O 1
ATOM 832 N N . GLN A 1 104 ? 4.888 7.746 -3.241 1.00 74.00 104 GLN A N 1
ATOM 833 C CA . GLN A 1 104 ? 4.036 8.909 -3.536 1.00 74.00 104 GLN A CA 1
ATOM 834 C C . GLN A 1 104 ? 4.588 10.228 -2.984 1.00 74.00 104 GLN A C 1
ATOM 836 O O . GLN A 1 104 ? 4.331 11.289 -3.551 1.00 74.00 104 GLN A O 1
ATOM 841 N N . ASN A 1 105 ? 5.366 10.173 -1.901 1.00 71.00 105 ASN A N 1
ATOM 842 C CA . ASN A 1 105 ? 6.065 11.337 -1.359 1.00 71.00 105 ASN A CA 1
ATOM 843 C C . ASN A 1 105 ? 7.353 11.679 -2.126 1.00 71.00 105 ASN A C 1
ATOM 845 O O . ASN A 1 105 ? 7.877 12.785 -1.976 1.00 71.00 105 ASN A O 1
ATOM 849 N N . ASN A 1 106 ? 7.877 10.759 -2.937 1.00 65.25 106 ASN A N 1
ATOM 850 C CA . ASN A 1 106 ? 9.089 10.968 -3.715 1.00 65.25 106 ASN A CA 1
ATOM 851 C C . ASN A 1 106 ? 8.745 11.226 -5.184 1.00 65.25 106 ASN A C 1
ATOM 853 O O . ASN A 1 106 ? 7.886 10.590 -5.782 1.00 65.25 106 ASN A O 1
ATOM 857 N N . LYS A 1 107 ? 9.421 12.205 -5.788 1.00 57.75 107 LYS A N 1
ATOM 858 C CA . LYS A 1 107 ? 9.223 12.537 -7.201 1.00 57.75 107 LYS A CA 1
ATOM 859 C C . LYS A 1 107 ? 9.502 11.299 -8.058 1.00 57.75 107 LYS A C 1
ATOM 861 O O . LYS A 1 107 ? 10.524 10.649 -7.844 1.00 57.75 107 LYS A O 1
ATOM 866 N N . SER A 1 108 ? 8.629 11.044 -9.035 1.00 65.31 108 SER A N 1
ATOM 867 C CA . SER A 1 108 ? 8.845 10.127 -10.155 1.00 65.31 108 SER A CA 1
ATOM 868 C C . SER A 1 108 ? 10.317 10.068 -10.540 1.00 65.31 108 SER A C 1
ATOM 870 O O . SER A 1 108 ? 10.885 11.073 -10.981 1.00 65.31 108 SER A O 1
ATOM 872 N N . ILE A 1 109 ? 10.939 8.913 -10.323 1.00 69.00 109 ILE A N 1
ATOM 873 C CA . ILE A 1 109 ? 12.304 8.693 -10.783 1.00 69.00 109 ILE A CA 1
ATOM 874 C C . ILE A 1 109 ? 12.199 8.328 -12.263 1.00 69.00 109 ILE A C 1
ATOM 876 O O . ILE A 1 109 ? 11.319 7.570 -12.673 1.00 69.00 109 ILE A O 1
ATOM 880 N N . LEU A 1 110 ? 13.048 8.975 -13.053 1.00 78.25 110 LEU A N 1
ATOM 881 C CA . LEU A 1 110 ? 13.263 8.689 -14.458 1.00 78.25 110 LEU A CA 1
ATOM 882 C C . LEU A 1 110 ? 14.505 7.804 -14.523 1.00 78.25 110 LEU A C 1
ATOM 884 O O . LEU A 1 110 ? 15.588 8.278 -14.171 1.00 78.25 110 LEU A O 1
ATOM 888 N N . HIS A 1 111 ? 14.353 6.545 -14.929 1.00 84.25 111 HIS A N 1
ATOM 889 C CA . HIS A 1 111 ? 15.474 5.613 -15.043 1.00 84.25 111 HIS A CA 1
ATOM 890 C C . HIS A 1 111 ? 15.718 5.229 -16.496 1.00 84.25 111 HIS A C 1
ATOM 892 O O . HIS A 1 111 ? 14.847 4.676 -17.169 1.00 84.25 111 HIS A O 1
ATOM 898 N N . TYR A 1 112 ? 16.935 5.508 -16.951 1.00 87.88 112 TYR A N 1
ATOM 899 C CA . TYR A 1 112 ? 17.454 5.057 -18.233 1.00 87.88 112 TYR A CA 1
ATOM 900 C C . TYR A 1 112 ? 18.427 3.920 -17.968 1.00 87.88 112 TYR A C 1
ATOM 902 O O . TYR A 1 112 ? 19.473 4.141 -17.354 1.00 87.88 112 TYR A O 1
ATOM 910 N N . ALA A 1 113 ? 18.068 2.720 -18.410 1.00 88.62 113 ALA A N 1
ATOM 911 C CA . ALA A 1 113 ? 18.920 1.559 -18.261 1.00 88.62 113 ALA A CA 1
ATOM 912 C C . ALA A 1 113 ? 20.173 1.693 -19.128 1.00 88.62 113 ALA A C 1
ATOM 914 O O . ALA A 1 113 ? 20.147 2.293 -20.205 1.00 88.62 113 ALA A O 1
ATOM 915 N N . ASN A 1 114 ? 21.268 1.106 -18.662 1.00 89.56 114 ASN A N 1
ATOM 916 C CA . ASN A 1 114 ? 22.430 0.836 -19.503 1.00 89.56 114 ASN A CA 1
ATOM 917 C C . ASN A 1 114 ? 22.524 -0.662 -19.812 1.00 89.56 114 ASN A C 1
ATOM 919 O O . ASN A 1 114 ? 21.846 -1.481 -19.198 1.00 89.56 114 ASN A O 1
ATOM 923 N N . SER A 1 115 ? 23.413 -1.030 -20.730 1.00 91.56 115 SER A N 1
ATOM 924 C CA . SER A 1 115 ? 23.593 -2.420 -21.172 1.00 91.56 115 SER A CA 1
ATOM 925 C C . SER A 1 115 ? 23.959 -3.439 -20.082 1.00 91.56 115 SER A C 1
ATOM 927 O O . SER A 1 115 ? 23.856 -4.642 -20.315 1.00 91.56 115 SER A O 1
ATOM 929 N N . ASN A 1 116 ? 24.353 -2.999 -18.881 1.00 90.75 116 ASN A N 1
ATOM 930 C CA . ASN A 1 116 ? 24.602 -3.881 -17.736 1.00 90.75 116 ASN A CA 1
ATOM 931 C C . ASN A 1 116 ? 23.400 -3.995 -16.778 1.00 90.75 116 ASN A C 1
ATOM 933 O O . ASN A 1 116 ? 23.525 -4.611 -15.720 1.00 90.75 116 ASN A O 1
ATOM 937 N N . GLU A 1 117 ? 22.248 -3.421 -17.129 1.00 88.25 117 GLU A N 1
ATOM 938 C CA . GLU A 1 117 ? 21.027 -3.388 -16.315 1.00 88.25 117 GLU A CA 1
ATOM 939 C C . GLU A 1 117 ? 19.842 -4.067 -17.028 1.00 88.25 117 GLU A C 1
ATOM 941 O O . GLU A 1 117 ? 18.836 -3.421 -17.316 1.00 88.25 117 GLU A O 1
ATOM 946 N N . PRO A 1 118 ? 19.912 -5.380 -17.315 1.00 87.06 118 PRO A N 1
ATOM 947 C CA . PRO A 1 118 ? 18.836 -6.083 -18.012 1.00 87.06 118 PRO A CA 1
ATOM 948 C C . PRO A 1 118 ? 17.598 -6.323 -17.136 1.00 87.06 118 PRO A C 1
ATOM 950 O O . PRO A 1 118 ? 16.568 -6.737 -17.652 1.00 87.06 118 PRO A O 1
ATOM 953 N N . ASN A 1 119 ? 17.666 -6.108 -15.820 1.00 88.50 119 ASN A N 1
ATOM 954 C CA . ASN A 1 119 ? 16.515 -6.249 -14.931 1.00 88.50 119 ASN A CA 1
ATOM 955 C C . ASN A 1 119 ? 16.169 -4.893 -14.321 1.00 88.50 119 ASN A C 1
ATOM 957 O O . ASN A 1 119 ? 16.957 -4.307 -13.577 1.00 88.50 119 ASN A O 1
ATOM 961 N N . LEU A 1 120 ? 14.976 -4.407 -14.640 1.00 82.50 120 LEU A N 1
ATOM 962 C CA . LEU A 1 120 ? 14.494 -3.084 -14.290 1.00 82.50 120 LEU A CA 1
ATOM 963 C C . LEU A 1 120 ? 13.332 -3.195 -13.301 1.00 82.50 120 LEU A C 1
ATOM 965 O O . LEU A 1 120 ? 12.405 -3.987 -13.477 1.00 82.50 120 LEU A O 1
ATOM 969 N N . ASN A 1 121 ? 13.406 -2.357 -12.263 1.00 75.06 121 ASN A N 1
ATOM 970 C CA . ASN A 1 121 ? 12.441 -2.238 -11.166 1.00 75.06 121 ASN A CA 1
ATOM 971 C C . ASN A 1 121 ? 12.318 -3.439 -10.206 1.00 75.06 121 ASN A C 1
ATOM 973 O O . ASN A 1 121 ? 11.256 -3.670 -9.632 1.00 75.06 121 ASN A O 1
ATOM 977 N N . GLU A 1 122 ? 13.400 -4.182 -9.956 1.00 61.41 122 GLU A N 1
ATOM 978 C CA . GLU A 1 122 ? 13.366 -5.281 -8.973 1.00 61.41 122 GLU A CA 1
ATOM 979 C C . GLU A 1 122 ? 13.113 -4.811 -7.521 1.00 61.41 122 GLU A C 1
ATOM 981 O O . GLU A 1 122 ? 12.765 -5.631 -6.679 1.00 61.41 122 GLU A O 1
ATOM 986 N N . ASN A 1 123 ? 13.277 -3.515 -7.205 1.00 55.75 123 ASN A N 1
ATOM 987 C CA . ASN A 1 123 ? 13.219 -2.997 -5.826 1.00 55.75 123 ASN A CA 1
ATOM 988 C C . ASN A 1 123 ? 12.523 -1.622 -5.680 1.00 55.75 123 ASN A C 1
ATOM 990 O O . ASN A 1 123 ? 12.971 -0.780 -4.899 1.00 55.75 123 ASN A O 1
ATOM 994 N N . LEU A 1 124 ? 11.426 -1.402 -6.418 1.00 64.44 124 LEU A N 1
ATOM 995 C CA . LEU A 1 124 ? 10.483 -0.278 -6.250 1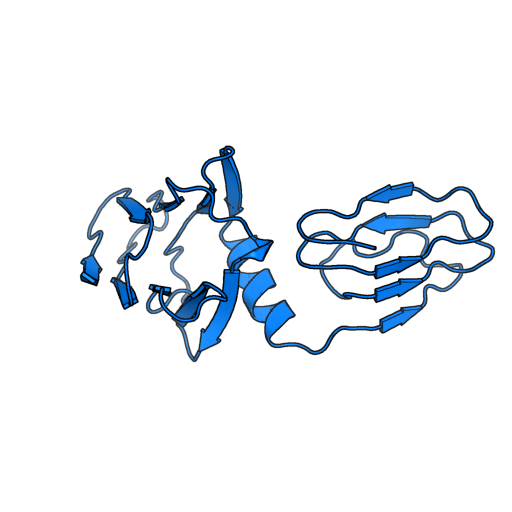.00 64.44 124 LEU A CA 1
ATOM 996 C C . LEU A 1 124 ? 11.115 1.116 -6.280 1.00 64.44 124 LEU A C 1
ATOM 998 O O . LEU A 1 124 ? 11.069 1.838 -5.285 1.00 64.44 124 LEU A O 1
ATOM 1002 N N . LYS A 1 125 ? 11.689 1.522 -7.420 1.00 62.44 125 LYS A N 1
ATOM 1003 C CA . LYS A 1 125 ? 12.158 2.906 -7.635 1.00 62.44 125 LYS A CA 1
ATOM 1004 C C . LYS A 1 125 ? 12.221 3.263 -9.120 1.00 62.44 125 LYS A C 1
ATOM 1006 O O . LYS A 1 125 ? 13.313 3.268 -9.676 1.00 62.44 125 LYS A O 1
ATOM 1011 N N . SER A 1 126 ? 11.086 3.581 -9.744 1.00 63.72 126 SER A N 1
ATOM 1012 C CA . SER A 1 126 ? 10.896 4.626 -10.781 1.00 63.72 126 SER A CA 1
ATOM 1013 C C . SER A 1 126 ? 9.502 4.512 -11.375 1.00 63.72 126 SER A C 1
ATOM 1015 O O . SER A 1 126 ? 9.012 3.408 -11.532 1.00 63.72 126 SER A O 1
ATOM 1017 N N . THR A 1 127 ? 8.890 5.641 -11.736 1.00 72.38 127 THR A N 1
ATOM 1018 C CA . THR A 1 127 ? 7.575 5.650 -12.407 1.00 72.38 127 THR A CA 1
ATOM 1019 C C . THR A 1 127 ? 7.715 5.827 -13.925 1.00 72.38 127 THR A C 1
ATOM 1021 O O . THR A 1 127 ? 6.721 5.934 -14.634 1.00 72.38 127 THR A O 1
ATOM 1024 N N . PHE A 1 128 ? 8.951 5.938 -14.431 1.00 81.38 128 PHE A N 1
ATOM 1025 C CA . PHE A 1 128 ? 9.278 5.889 -15.855 1.00 81.38 128 PHE A CA 1
ATOM 1026 C C . PHE A 1 128 ? 10.582 5.108 -16.054 1.00 81.38 128 PHE A C 1
ATOM 1028 O O . PHE A 1 128 ? 11.633 5.528 -15.557 1.00 81.38 128 PHE A O 1
ATOM 1035 N N . PHE A 1 129 ? 10.516 4.014 -16.810 1.00 85.94 129 PHE A N 1
ATOM 1036 C CA . PHE A 1 129 ? 11.656 3.190 -17.202 1.00 85.94 129 PHE A CA 1
ATOM 1037 C C . PHE A 1 129 ? 11.826 3.182 -18.713 1.00 85.94 129 PHE A C 1
ATOM 1039 O O . PHE A 1 129 ? 10.860 3.058 -19.462 1.00 85.94 129 PHE A O 1
ATOM 1046 N N . MET A 1 130 ? 13.080 3.240 -19.147 1.00 88.44 130 MET A N 1
ATOM 1047 C CA . MET A 1 130 ? 13.449 3.001 -20.534 1.00 88.44 130 MET A CA 1
ATOM 1048 C C . MET A 1 130 ? 14.621 2.029 -20.578 1.00 88.44 130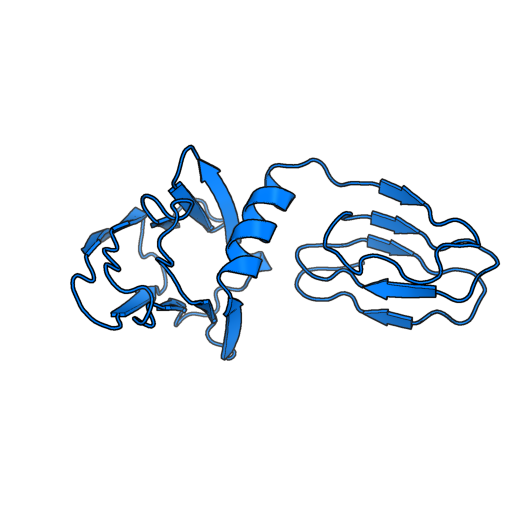 MET A C 1
ATOM 1050 O O . MET A 1 130 ? 15.670 2.300 -19.986 1.00 88.44 130 MET A O 1
ATOM 1054 N N . ALA A 1 131 ? 14.417 0.893 -21.243 1.00 91.56 131 ALA A N 1
ATOM 1055 C CA . ALA A 1 131 ? 15.450 -0.107 -21.461 1.00 91.56 131 ALA A CA 1
ATOM 1056 C C . ALA A 1 131 ? 16.590 0.439 -22.331 1.00 91.56 131 ALA A C 1
ATOM 1058 O O . ALA A 1 131 ? 16.417 1.373 -23.120 1.00 91.56 131 ALA A O 1
ATOM 1059 N N . ASP A 1 132 ? 17.766 -0.169 -22.188 1.00 93.50 132 ASP A N 1
ATOM 1060 C CA . ASP A 1 132 ? 18.889 0.092 -23.078 1.00 93.50 132 ASP A CA 1
ATOM 1061 C C . ASP A 1 132 ? 18.550 -0.452 -24.467 1.00 93.50 132 ASP A C 1
ATOM 1063 O O . ASP A 1 132 ? 18.105 -1.589 -24.606 1.00 93.50 132 ASP A O 1
ATOM 1067 N N . ILE A 1 133 ? 18.762 0.367 -25.497 1.00 92.81 133 ILE A N 1
ATOM 1068 C CA . ILE A 1 133 ? 18.276 0.107 -26.859 1.00 92.81 133 ILE A CA 1
ATOM 1069 C C . ILE A 1 133 ? 18.754 -1.229 -27.451 1.00 92.81 133 ILE A C 1
ATOM 1071 O O . ILE A 1 133 ? 18.086 -1.773 -28.330 1.00 92.81 133 ILE A O 1
ATOM 1075 N N . ASP A 1 134 ? 19.884 -1.768 -26.982 1.00 93.31 134 ASP A N 1
ATOM 1076 C CA . ASP A 1 134 ? 20.509 -2.968 -27.543 1.00 93.31 134 ASP A CA 1
ATOM 1077 C C . ASP A 1 134 ? 20.507 -4.164 -26.568 1.00 93.31 134 ASP A C 1
ATOM 1079 O O . ASP A 1 134 ? 21.163 -5.177 -26.830 1.00 93.31 134 ASP A O 1
ATOM 1083 N N . THR A 1 135 ? 19.736 -4.090 -25.474 1.00 94.06 135 THR A N 1
ATOM 1084 C CA . THR A 1 135 ? 19.760 -5.075 -24.380 1.00 94.06 135 THR A CA 1
ATOM 1085 C C . THR A 1 135 ? 18.374 -5.676 -24.103 1.00 94.06 135 THR A C 1
ATOM 1087 O O . THR A 1 135 ? 17.469 -4.946 -23.705 1.00 94.06 135 THR A O 1
ATOM 1090 N N . PRO A 1 136 ? 18.194 -7.010 -24.233 1.00 94.31 136 PRO A N 1
ATOM 1091 C CA . PRO A 1 136 ? 16.975 -7.684 -23.781 1.00 94.31 136 PRO A CA 1
ATOM 1092 C C . PRO A 1 136 ? 16.744 -7.429 -22.290 1.00 94.31 136 PRO A C 1
ATOM 1094 O O . PRO A 1 136 ? 17.624 -7.729 -21.477 1.00 94.31 136 PRO A O 1
ATOM 1097 N N . SER A 1 137 ? 15.573 -6.902 -21.943 1.00 93.25 137 SER A N 1
ATOM 1098 C CA . SER A 1 137 ? 15.285 -6.419 -20.595 1.00 93.25 137 SER A CA 1
ATOM 1099 C C . SER A 1 137 ? 14.033 -7.056 -19.986 1.00 93.25 137 SER A C 1
ATOM 1101 O O . SER A 1 137 ? 13.015 -7.250 -20.649 1.00 93.25 137 SER A O 1
ATOM 1103 N N . ASN A 1 138 ? 14.082 -7.349 -18.688 1.00 91.38 138 ASN A N 1
ATOM 1104 C CA . ASN A 1 138 ? 12.919 -7.659 -17.863 1.00 91.38 138 ASN A CA 1
ATOM 1105 C C . ASN A 1 138 ? 12.512 -6.387 -17.117 1.00 91.38 138 ASN A C 1
ATOM 1107 O O . ASN A 1 138 ? 13.275 -5.895 -16.289 1.00 91.38 138 ASN A O 1
ATOM 1111 N N . ILE A 1 139 ? 11.327 -5.854 -17.401 1.00 88.75 139 ILE A N 1
ATOM 1112 C CA . ILE A 1 139 ? 10.836 -4.590 -16.845 1.00 88.75 139 ILE A CA 1
ATOM 1113 C C . ILE A 1 139 ? 9.582 -4.860 -16.019 1.00 88.75 139 ILE A C 1
ATOM 1115 O O . ILE A 1 139 ? 8.608 -5.413 -16.527 1.00 88.75 139 ILE A O 1
ATOM 1119 N N . SER A 1 140 ? 9.591 -4.448 -14.756 1.00 87.62 140 SER A N 1
ATOM 1120 C CA . SER A 1 140 ? 8.410 -4.440 -13.887 1.00 87.62 140 SER A CA 1
ATOM 1121 C C . SER A 1 140 ? 7.972 -2.992 -13.636 1.00 87.62 140 SER A C 1
ATOM 1123 O O . SER A 1 140 ? 8.831 -2.135 -13.482 1.00 87.62 140 SER A O 1
ATOM 1125 N N . GLY A 1 141 ? 6.681 -2.670 -13.583 1.00 80.12 141 GLY A N 1
ATOM 1126 C CA . GLY A 1 141 ? 6.183 -1.392 -13.032 1.00 80.12 141 GLY A CA 1
ATOM 1127 C C . GLY A 1 141 ? 5.896 -1.491 -11.529 1.00 80.12 141 GLY A C 1
ATOM 1128 O O . GLY A 1 141 ? 6.141 -0.573 -10.753 1.00 80.12 141 GLY A O 1
ATOM 1129 N N . ALA A 1 142 ? 5.615 -2.711 -11.067 1.00 80.19 142 ALA A N 1
ATOM 1130 C CA . ALA A 1 142 ? 5.350 -3.045 -9.675 1.00 80.19 142 ALA A CA 1
ATOM 1131 C C . ALA A 1 142 ? 4.083 -2.375 -9.115 1.00 80.19 142 ALA A C 1
ATOM 1133 O O . ALA A 1 142 ? 3.031 -3.011 -9.144 1.00 80.19 142 ALA A O 1
ATOM 1134 N N . MET A 1 143 ? 4.147 -1.166 -8.560 1.00 77.12 143 MET A N 1
ATOM 1135 C CA . MET A 1 143 ? 2.977 -0.475 -8.003 1.00 77.12 143 MET A CA 1
ATOM 1136 C C . MET A 1 143 ? 2.939 0.978 -8.447 1.00 77.12 143 MET A C 1
ATOM 1138 O O . MET A 1 143 ? 3.984 1.614 -8.521 1.00 77.12 143 MET A O 1
ATOM 1142 N N . LEU A 1 144 ? 1.721 1.531 -8.479 1.00 76.44 144 LEU A N 1
ATOM 1143 C CA . LEU A 1 144 ? 1.381 2.867 -8.975 1.00 76.44 144 LEU A CA 1
ATOM 1144 C C . LEU A 1 144 ? 1.296 2.879 -10.503 1.00 76.44 144 LEU A C 1
ATOM 1146 O O . LEU A 1 144 ? 1.185 1.842 -11.128 1.00 76.44 144 LEU A O 1
ATOM 1150 N N . ASN A 1 145 ? 1.180 4.070 -11.082 1.00 79.19 145 ASN A N 1
ATOM 1151 C CA . ASN A 1 145 ? 1.071 4.216 -12.524 1.00 79.19 145 ASN A CA 1
ATOM 1152 C C . ASN A 1 145 ? 2.474 4.374 -13.100 1.00 79.19 145 ASN A C 1
ATOM 1154 O O . ASN A 1 145 ? 3.137 5.378 -12.804 1.00 79.19 145 ASN A O 1
ATOM 1158 N N . ASP A 1 146 ? 2.870 3.439 -13.951 1.00 83.44 146 ASP A N 1
ATOM 1159 C CA . ASP A 1 146 ? 4.196 3.416 -14.551 1.00 83.44 146 ASP A CA 1
ATOM 1160 C C . ASP A 1 146 ? 4.177 3.766 -16.042 1.00 83.44 146 ASP A C 1
ATOM 1162 O O . ASP A 1 146 ? 3.158 3.698 -16.729 1.00 83.44 146 ASP A O 1
ATOM 1166 N N . SER A 1 147 ? 5.329 4.179 -16.559 1.00 88.12 147 SER A N 1
ATOM 1167 C CA . SER A 1 147 ? 5.585 4.301 -17.995 1.00 88.12 147 SER A CA 1
ATOM 1168 C C . SER A 1 147 ? 6.784 3.437 -18.353 1.00 88.12 147 SER A C 1
ATOM 1170 O O . SER A 1 147 ? 7.898 3.723 -17.907 1.00 88.12 147 SER A O 1
ATOM 1172 N N . LEU A 1 148 ? 6.565 2.365 -19.109 1.00 89.69 148 LEU A N 1
ATOM 1173 C CA . LEU A 1 148 ? 7.565 1.322 -19.338 1.00 89.69 148 LEU A CA 1
ATOM 1174 C C . LEU A 1 148 ? 7.896 1.225 -20.828 1.00 89.69 148 LEU A C 1
ATOM 1176 O O . LEU A 1 148 ? 7.091 0.772 -21.636 1.00 89.69 148 LEU A O 1
ATOM 1180 N N . ILE A 1 149 ? 9.112 1.625 -21.196 1.00 91.31 149 ILE A N 1
ATOM 1181 C CA . ILE A 1 149 ? 9.585 1.611 -22.581 1.00 91.31 149 ILE A CA 1
ATOM 1182 C C . ILE A 1 149 ? 10.626 0.504 -22.752 1.00 91.31 149 ILE A C 1
ATOM 1184 O O . ILE A 1 149 ? 11.686 0.528 -22.124 1.00 91.31 149 ILE A O 1
ATOM 1188 N N . GLY A 1 150 ? 10.311 -0.459 -23.619 1.00 92.25 150 GLY A N 1
ATOM 1189 C CA . GLY A 1 150 ? 11.242 -1.493 -24.067 1.00 92.25 150 GLY A CA 1
ATOM 1190 C C . GLY A 1 150 ? 12.302 -0.976 -25.044 1.00 92.25 150 GLY A C 1
ATOM 1191 O O . GLY A 1 150 ? 12.353 0.200 -25.400 1.00 92.25 150 GLY A O 1
ATOM 1192 N N . SER A 1 151 ? 13.153 -1.889 -25.475 1.00 93.38 151 SER A N 1
ATOM 1193 C CA . SER A 1 151 ? 14.219 -1.712 -26.448 1.00 93.38 151 SER A CA 1
ATOM 1194 C C . SER A 1 151 ? 13.825 -2.289 -27.816 1.00 93.38 151 SER A C 1
ATOM 1196 O O . SER A 1 151 ? 12.708 -2.767 -28.018 1.00 93.38 151 SER A O 1
ATOM 1198 N N . ASP A 1 152 ? 14.767 -2.294 -28.764 1.00 94.12 152 ASP A N 1
ATOM 1199 C CA . ASP A 1 152 ? 14.613 -3.015 -30.036 1.00 94.12 152 ASP A CA 1
ATOM 1200 C C . ASP A 1 152 ? 14.887 -4.532 -29.889 1.00 94.12 152 ASP A C 1
ATOM 1202 O O . ASP A 1 152 ? 14.934 -5.272 -30.880 1.00 94.12 152 ASP A O 1
ATOM 1206 N N . LYS A 1 153 ? 15.126 -5.016 -28.663 1.00 96.12 153 LYS A N 1
ATOM 1207 C CA . LYS A 1 153 ? 15.375 -6.426 -28.343 1.00 96.12 153 LYS A CA 1
ATOM 1208 C C . LYS A 1 153 ? 14.133 -7.113 -27.781 1.00 96.12 153 LYS A C 1
ATOM 1210 O O . LYS A 1 153 ? 13.031 -6.583 -27.747 1.00 96.12 153 LYS A O 1
ATOM 1215 N N . ASN A 1 154 ? 14.319 -8.374 -27.399 1.00 95.06 154 ASN A N 1
ATOM 1216 C CA . ASN A 1 154 ? 13.263 -9.188 -26.818 1.00 95.06 154 ASN A CA 1
ATOM 1217 C C . ASN A 1 154 ? 13.097 -8.840 -25.336 1.00 95.06 154 ASN A C 1
ATOM 1219 O O . ASN A 1 154 ? 13.788 -9.415 -24.495 1.00 95.06 154 ASN A O 1
ATOM 1223 N N . ASP A 1 155 ? 12.176 -7.931 -25.032 1.00 94.94 155 ASP A N 1
ATOM 1224 C CA . ASP A 1 155 ? 11.868 -7.537 -23.659 1.00 94.94 155 ASP A CA 1
ATOM 1225 C C . ASP A 1 155 ? 10.670 -8.297 -23.080 1.00 94.94 155 ASP A C 1
ATOM 1227 O O . ASP A 1 155 ? 9.752 -8.715 -23.792 1.00 94.94 155 ASP A O 1
ATOM 1231 N N . SER A 1 156 ? 10.660 -8.438 -21.757 1.00 93.62 156 SER A N 1
ATOM 1232 C CA . SER A 1 156 ? 9.522 -8.914 -20.975 1.00 93.62 156 SER A CA 1
ATOM 1233 C C . SER A 1 156 ? 9.044 -7.786 -20.070 1.00 93.62 156 SER A C 1
ATOM 1235 O O . SER A 1 156 ? 9.767 -7.389 -19.161 1.00 93.62 156 SER A O 1
ATOM 1237 N N . ILE A 1 157 ? 7.830 -7.281 -20.298 1.00 90.62 157 ILE A N 1
ATOM 1238 C CA . ILE A 1 157 ? 7.286 -6.125 -19.574 1.00 90.62 157 ILE A CA 1
ATOM 1239 C C . ILE A 1 157 ? 6.053 -6.542 -18.769 1.00 90.62 157 ILE A C 1
ATOM 1241 O O . ILE A 1 157 ? 5.093 -7.086 -19.317 1.00 90.62 157 ILE A O 1
ATOM 1245 N N . TRP A 1 158 ? 6.072 -6.265 -17.467 1.00 88.88 158 TRP A N 1
ATOM 1246 C CA . TRP A 1 158 ? 4.950 -6.453 -16.553 1.00 88.88 158 TRP A CA 1
ATOM 1247 C C . TRP A 1 158 ? 4.590 -5.119 -15.893 1.00 88.88 158 TRP A C 1
ATOM 1249 O O . TRP A 1 158 ? 5.356 -4.618 -15.080 1.00 88.88 158 TRP A O 1
ATOM 1259 N N . GLY A 1 159 ? 3.425 -4.551 -16.228 1.00 82.94 159 GLY A N 1
ATOM 1260 C CA . GLY A 1 159 ? 2.977 -3.256 -15.686 1.00 82.94 159 GLY A CA 1
ATOM 1261 C C . GLY A 1 159 ? 2.834 -3.245 -14.161 1.00 82.94 159 GLY A C 1
ATOM 1262 O O . GLY A 1 159 ? 3.269 -2.316 -13.502 1.00 82.94 159 GLY A O 1
ATOM 1263 N N . GLY A 1 160 ? 2.371 -4.347 -13.568 1.00 82.56 160 GLY A N 1
ATOM 1264 C CA . GLY A 1 160 ? 2.118 -4.403 -12.130 1.00 82.56 160 GLY A CA 1
ATOM 1265 C C . GLY A 1 160 ? 0.741 -3.841 -11.770 1.00 82.56 160 GLY A C 1
ATOM 1266 O O . GLY A 1 160 ? -0.247 -4.129 -12.448 1.00 82.56 160 GLY A O 1
ATOM 1267 N N . TYR A 1 161 ? 0.652 -3.138 -10.641 1.00 77.06 161 TYR A N 1
ATOM 1268 C CA . TYR A 1 161 ? -0.586 -2.570 -10.116 1.00 77.06 161 TYR A CA 1
ATOM 1269 C C . TYR A 1 161 ? -0.692 -1.075 -10.388 1.00 77.06 161 TYR A C 1
ATOM 1271 O O . TYR A 1 161 ? -0.051 -0.286 -9.704 1.00 77.06 161 TYR A O 1
ATOM 1279 N N . GLY A 1 162 ? -1.666 -0.680 -11.196 1.00 75.88 162 GLY A N 1
ATOM 1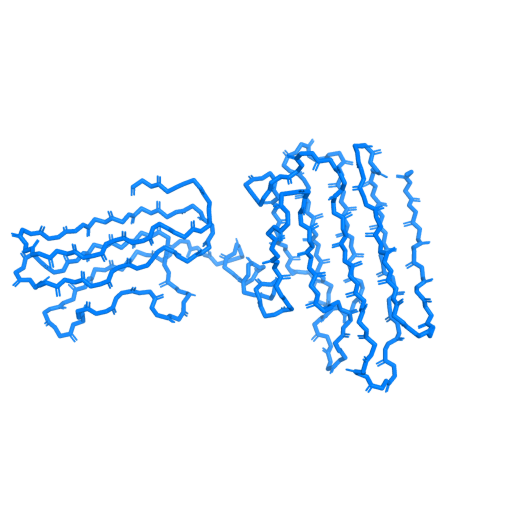280 C CA . GLY A 1 162 ? -1.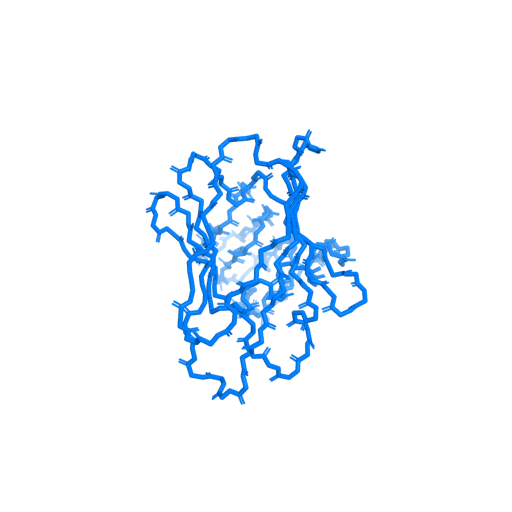983 0.720 -11.434 1.00 75.88 162 GLY A CA 1
ATOM 1281 C C . GLY A 1 162 ? -2.523 0.909 -12.838 1.00 75.88 162 GLY A C 1
ATOM 1282 O O . GLY A 1 162 ? -3.061 -0.022 -13.435 1.00 75.88 162 GLY A O 1
ATOM 1283 N N . ASN A 1 163 ? -2.436 2.140 -13.332 1.00 78.81 163 ASN A N 1
ATOM 1284 C CA . ASN A 1 163 ? -2.746 2.471 -14.716 1.00 78.81 163 ASN A CA 1
ATOM 1285 C C . ASN A 1 163 ? -1.434 2.747 -15.464 1.00 78.81 163 ASN A C 1
ATOM 1287 O O . ASN A 1 163 ? -0.966 3.889 -15.453 1.00 78.81 163 ASN A O 1
ATOM 1291 N N . ASP A 1 164 ? -0.887 1.716 -16.103 1.00 83.56 164 ASP A N 1
ATOM 1292 C CA . ASP A 1 164 ? 0.437 1.739 -16.743 1.00 83.56 164 ASP A CA 1
ATOM 1293 C C . ASP A 1 164 ? 0.350 2.014 -18.252 1.00 83.56 164 ASP A C 1
ATOM 1295 O O . ASP A 1 164 ? -0.679 1.729 -18.881 1.00 83.56 164 ASP A O 1
ATOM 1299 N N . ILE A 1 165 ? 1.420 2.575 -18.833 1.00 80.75 165 ILE A N 1
ATOM 1300 C CA . ILE A 1 165 ? 1.550 2.896 -20.270 1.00 80.75 165 ILE A CA 1
ATOM 1301 C C . ILE A 1 165 ? 2.851 2.341 -20.846 1.00 80.75 165 ILE A C 1
ATOM 1303 O O . ILE A 1 165 ? 3.917 2.546 -20.220 1.00 80.75 165 ILE A O 1
#

Organism: NCBI:txid2608384

InterPro domains:
  IPR001343 RTX calcium-binding nonapeptide repeat [PF00353] (1-13)
  IPR001343 RTX calcium-binding nonapeptide repeat [PF00353] (145-165)
  IPR010566 Haemolysin-type calcium binding-related [PF06594] (57-95)
  IPR011049 Serralysin-like metalloprotease, C-terminal [G3DSA:2.150.10.10] (1-87)
  IPR011049 Serralysin-like metalloprotease, C-terminal [SSF51120] (1-91)

pLDDT: mean 88.02, std 9.27, range [55.75, 98.25]